Protein AF-A0A7X6SF26-F1 (afdb_monomer_lite)

Sequence (149 aa):
MWWTIVPSVLVTLAVVLIPGFAFNWAAGLRPRTALGLAPLSSVGLVSGGAVIGGFLGLEWGPLPVIAFTAFATLIAWGLRILVGKRWPALCRQPDEPPLIHWGWLLGSGVVAAALMVFDSVRALGSPSNFSQTYDNVFHLNLVQWMVQH

Structure (mmCIF, N/CA/C/O backbone):
data_AF-A0A7X6SF26-F1
#
_entry.id   AF-A0A7X6SF26-F1
#
loop_
_atom_site.group_PDB
_atom_site.id
_atom_site.type_symbol
_atom_site.label_atom_id
_atom_site.label_alt_id
_atom_site.label_comp_id
_atom_site.label_asym_id
_atom_site.label_entity_id
_atom_site.label_seq_id
_atom_site.pdbx_PDB_ins_code
_atom_site.Cartn_x
_atom_site.Cartn_y
_atom_site.Cartn_z
_atom_site.occupancy
_atom_site.B_iso_or_equiv
_atom_site.auth_seq_id
_atom_site.auth_comp_id
_atom_site.auth_asym_id
_atom_site.auth_atom_id
_atom_site.pdbx_PDB_model_num
ATOM 1 N N . MET A 1 1 ? 20.524 5.714 -14.870 1.00 83.81 1 MET A N 1
ATOM 2 C CA . MET A 1 1 ? 20.713 6.368 -13.551 1.00 83.81 1 MET A CA 1
ATOM 3 C C . MET A 1 1 ? 19.611 5.901 -12.616 1.00 83.81 1 MET A C 1
ATOM 5 O O . MET A 1 1 ? 18.477 5.853 -13.061 1.00 83.81 1 MET A O 1
ATOM 9 N N . TRP A 1 2 ? 19.906 5.564 -11.358 1.00 84.94 2 TRP A N 1
ATOM 10 C CA . TRP A 1 2 ? 18.925 4.988 -10.416 1.00 84.94 2 TRP A CA 1
ATOM 11 C C . TRP A 1 2 ? 17.740 5.906 -10.065 1.00 84.94 2 TRP A C 1
ATOM 13 O O . TRP A 1 2 ? 16.710 5.433 -9.609 1.00 84.94 2 TRP A O 1
ATOM 23 N N . TRP A 1 3 ? 17.817 7.207 -10.338 1.00 87.81 3 TRP A N 1
ATOM 24 C CA . TRP A 1 3 ? 16.704 8.133 -10.100 1.00 87.81 3 TRP A CA 1
ATOM 25 C C . TRP A 1 3 ? 15.474 7.878 -10.983 1.00 87.81 3 TRP A C 1
ATOM 27 O O . TRP A 1 3 ? 14.371 8.284 -10.627 1.00 87.81 3 TRP A O 1
ATOM 37 N N . THR A 1 4 ? 15.627 7.171 -12.108 1.00 89.88 4 THR A N 1
ATOM 38 C CA . THR A 1 4 ? 14.516 6.894 -13.034 1.00 89.88 4 THR A CA 1
ATOM 39 C C . THR A 1 4 ? 13.449 5.975 -12.443 1.00 89.88 4 THR A C 1
ATOM 41 O O . THR A 1 4 ? 12.323 5.988 -12.926 1.00 89.88 4 THR A O 1
ATOM 44 N N . ILE A 1 5 ? 13.766 5.202 -11.397 1.00 89.06 5 ILE A N 1
ATOM 45 C CA . ILE A 1 5 ? 12.800 4.311 -10.734 1.00 89.06 5 ILE A CA 1
ATOM 46 C C . ILE A 1 5 ?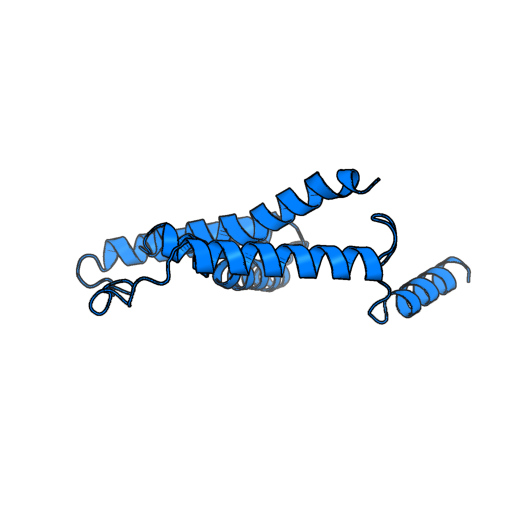 12.022 4.994 -9.605 1.00 89.06 5 ILE A C 1
ATOM 48 O O . ILE A 1 5 ? 11.064 4.412 -9.105 1.00 89.06 5 ILE A O 1
ATOM 52 N N . VAL A 1 6 ? 12.386 6.221 -9.208 1.00 91.50 6 VAL A N 1
ATOM 53 C CA . VAL A 1 6 ? 11.712 6.939 -8.111 1.00 91.50 6 VAL A CA 1
ATOM 54 C C . VAL A 1 6 ? 10.201 7.062 -8.339 1.00 91.50 6 VAL A C 1
ATOM 56 O O . VAL A 1 6 ? 9.462 6.730 -7.413 1.00 91.50 6 VAL A O 1
ATOM 59 N N . PRO A 1 7 ? 9.699 7.444 -9.533 1.00 94.12 7 PRO A N 1
ATOM 60 C CA . PRO A 1 7 ? 8.258 7.484 -9.776 1.00 94.12 7 PRO A CA 1
ATOM 61 C C . PRO A 1 7 ? 7.589 6.122 -9.549 1.00 94.12 7 PRO A C 1
ATOM 63 O O . PRO A 1 7 ? 6.575 6.046 -8.860 1.00 94.12 7 PRO A O 1
ATOM 66 N N . SER A 1 8 ? 8.190 5.038 -10.047 1.00 91.31 8 SER A N 1
ATOM 67 C CA . SER A 1 8 ? 7.674 3.677 -9.866 1.00 91.31 8 SER A CA 1
ATOM 68 C C . SER A 1 8 ? 7.676 3.252 -8.399 1.00 91.31 8 SER A C 1
ATOM 70 O O . SER A 1 8 ? 6.706 2.667 -7.931 1.00 91.31 8 SER A O 1
ATOM 72 N N . VAL A 1 9 ? 8.725 3.589 -7.643 1.00 90.88 9 VAL A N 1
ATOM 73 C CA . VAL A 1 9 ? 8.795 3.325 -6.198 1.00 90.88 9 VAL A CA 1
ATOM 74 C C . VAL A 1 9 ? 7.690 4.075 -5.455 1.00 90.88 9 VAL A C 1
ATOM 76 O O . VAL A 1 9 ? 7.024 3.485 -4.609 1.00 90.88 9 VAL A O 1
ATOM 79 N N . LEU A 1 10 ? 7.450 5.347 -5.785 1.00 95.31 10 LEU A N 1
ATOM 80 C CA . LEU A 1 10 ? 6.379 6.137 -5.172 1.00 95.31 10 LEU A CA 1
ATOM 81 C C . LEU A 1 10 ? 4.996 5.555 -5.475 1.00 95.31 10 LEU A C 1
ATOM 83 O O . LEU A 1 10 ? 4.169 5.463 -4.570 1.00 95.31 10 LEU A O 1
ATOM 87 N N . VAL A 1 11 ? 4.757 5.116 -6.713 1.00 95.19 11 VAL A N 1
ATOM 88 C CA . VAL A 1 11 ? 3.511 4.432 -7.089 1.00 95.19 11 VAL A CA 1
ATOM 89 C C . VAL A 1 11 ? 3.361 3.121 -6.319 1.00 95.19 11 VAL A C 1
ATOM 91 O O . VAL A 1 11 ? 2.300 2.874 -5.757 1.00 95.19 11 VAL A O 1
ATOM 94 N N . THR A 1 12 ? 4.415 2.311 -6.212 1.00 93.62 12 THR A N 1
ATOM 95 C CA . THR A 1 12 ? 4.387 1.067 -5.429 1.00 93.62 12 THR A CA 1
ATOM 96 C C . THR A 1 12 ? 4.083 1.341 -3.960 1.00 93.62 12 THR A C 1
ATOM 98 O O . THR A 1 12 ? 3.208 0.696 -3.389 1.00 93.62 12 THR A O 1
ATOM 101 N N . LEU A 1 13 ? 4.737 2.331 -3.347 1.00 95.44 13 LEU A N 1
ATOM 102 C CA . LEU A 1 13 ? 4.442 2.741 -1.973 1.00 95.44 13 LEU A CA 1
ATOM 103 C C . LEU A 1 13 ? 2.988 3.198 -1.827 1.00 95.44 13 LEU A C 1
ATOM 105 O O . LEU A 1 13 ? 2.325 2.811 -0.869 1.00 95.44 13 LEU A O 1
ATOM 109 N N . ALA A 1 14 ? 2.467 3.969 -2.781 1.00 96.12 14 ALA A N 1
ATOM 110 C CA . ALA A 1 14 ? 1.075 4.398 -2.781 1.00 96.12 14 ALA A CA 1
ATOM 111 C C . ALA A 1 14 ? 0.111 3.203 -2.864 1.00 96.12 14 ALA A C 1
ATOM 113 O O . ALA A 1 14 ? -0.804 3.104 -2.051 1.00 96.12 14 ALA A O 1
ATOM 114 N N . VAL A 1 15 ? 0.343 2.260 -3.781 1.00 95.81 15 VAL A N 1
ATOM 115 C CA . VAL A 1 15 ? -0.485 1.053 -3.955 1.00 95.81 15 VAL A CA 1
ATOM 116 C C . VAL A 1 15 ? -0.411 0.129 -2.736 1.00 95.81 15 VAL A C 1
ATOM 118 O O . VAL A 1 15 ? -1.410 -0.478 -2.363 1.00 95.81 15 VAL A O 1
ATOM 121 N N . VAL A 1 16 ? 0.746 0.035 -2.080 1.00 95.88 16 VAL A N 1
ATOM 122 C CA . VAL A 1 16 ? 0.944 -0.826 -0.905 1.00 95.88 16 VAL A CA 1
ATOM 123 C C . VAL A 1 16 ? 0.414 -0.182 0.377 1.00 95.88 16 VAL A C 1
ATOM 125 O O . VAL A 1 16 ? -0.065 -0.892 1.261 1.00 95.88 16 VAL A O 1
ATOM 128 N N . LEU A 1 17 ? 0.465 1.145 0.512 1.00 97.50 17 LEU A N 1
ATOM 129 C CA . LEU A 1 17 ? 0.100 1.823 1.758 1.00 97.50 17 LEU A CA 1
ATOM 130 C C . LEU A 1 17 ? -1.313 2.414 1.738 1.00 97.50 17 LEU A C 1
ATOM 132 O O . LEU A 1 17 ? -2.028 2.280 2.726 1.00 97.50 17 LEU A O 1
ATOM 136 N N . ILE A 1 18 ? -1.742 3.061 0.653 1.00 97.50 18 ILE A N 1
ATOM 137 C CA . ILE A 1 18 ? -2.991 3.841 0.645 1.00 97.50 18 ILE A CA 1
ATOM 138 C C . ILE A 1 18 ? -4.242 2.953 0.771 1.00 97.50 18 ILE A C 1
ATOM 140 O O . ILE A 1 18 ? -5.051 3.239 1.659 1.00 97.50 18 ILE A O 1
ATOM 144 N N . PRO A 1 19 ? -4.430 1.882 -0.032 1.00 97.81 19 PRO A N 1
ATOM 145 C CA . PRO A 1 19 ? -5.641 1.057 0.025 1.00 97.81 19 PRO A CA 1
ATOM 146 C C . PRO A 1 19 ? -5.854 0.430 1.402 1.00 97.81 19 PRO A C 1
ATOM 148 O O . PRO A 1 19 ? -6.907 0.586 2.022 1.00 97.81 19 PRO A O 1
ATOM 151 N N . GLY A 1 20 ? -4.817 -0.231 1.916 1.00 97.69 20 GLY A N 1
ATOM 152 C CA . GLY A 1 20 ? -4.844 -0.882 3.212 1.00 97.69 20 GLY A CA 1
ATOM 153 C C . GLY A 1 20 ? -4.986 0.106 4.361 1.00 97.69 20 GLY A C 1
ATOM 154 O O . GLY A 1 20 ? -5.754 -0.161 5.282 1.00 97.69 20 GLY A O 1
ATOM 155 N N . PHE A 1 21 ? -4.322 1.267 4.308 1.00 97.62 21 PHE A N 1
ATOM 156 C CA . PHE A 1 21 ? -4.497 2.304 5.325 1.00 97.62 21 PHE A CA 1
ATOM 157 C C . PHE A 1 21 ? -5.941 2.810 5.366 1.00 97.62 21 PHE A C 1
ATOM 159 O O . PHE A 1 21 ? -6.521 2.872 6.449 1.00 97.62 21 PHE A O 1
ATOM 166 N N . ALA A 1 22 ? -6.531 3.126 4.208 1.00 97.62 22 ALA A N 1
ATOM 167 C CA . ALA A 1 22 ? -7.908 3.603 4.115 1.00 97.62 22 ALA A CA 1
ATOM 168 C C . ALA A 1 22 ? -8.895 2.584 4.702 1.00 97.62 22 ALA A C 1
ATOM 170 O O . ALA A 1 22 ? -9.697 2.932 5.572 1.00 97.62 22 ALA A O 1
ATOM 171 N N . PHE A 1 23 ? -8.774 1.316 4.302 1.00 97.69 23 PHE A N 1
ATOM 172 C CA . PHE A 1 23 ? -9.593 0.221 4.816 1.00 97.69 23 PHE A CA 1
ATOM 173 C C . PHE A 1 23 ? -9.424 0.026 6.332 1.00 97.69 23 PHE A C 1
ATOM 175 O O . PHE A 1 23 ? -10.406 0.005 7.077 1.00 97.69 23 PHE A O 1
ATOM 182 N N . ASN A 1 24 ? -8.181 -0.059 6.814 1.00 95.56 24 ASN A N 1
ATOM 183 C CA . ASN A 1 24 ? -7.871 -0.276 8.228 1.00 95.56 24 ASN A CA 1
ATOM 184 C C . ASN A 1 24 ? -8.369 0.889 9.099 1.00 95.56 24 ASN A C 1
ATOM 186 O O . ASN A 1 24 ? -8.931 0.692 10.179 1.00 95.56 24 ASN A O 1
ATOM 190 N N . TRP A 1 25 ? -8.186 2.123 8.636 1.00 94.75 25 TRP A N 1
ATOM 191 C CA . TRP A 1 25 ? -8.654 3.310 9.341 1.00 94.75 25 TRP A CA 1
ATOM 192 C C . TRP A 1 25 ? -10.188 3.376 9.391 1.00 94.75 25 TRP A C 1
ATOM 194 O O . TRP A 1 25 ? -10.762 3.622 10.458 1.00 94.75 25 TRP A O 1
ATOM 204 N N . ALA A 1 26 ? -10.864 3.064 8.281 1.00 94.38 26 ALA A N 1
ATOM 205 C CA . ALA A 1 26 ? -12.322 2.952 8.218 1.00 94.38 26 ALA A CA 1
ATOM 206 C C . ALA A 1 26 ? -12.861 1.890 9.192 1.00 94.38 26 ALA A C 1
ATOM 208 O O . ALA A 1 26 ? -13.795 2.166 9.954 1.00 94.38 26 ALA A O 1
ATOM 209 N N . ALA A 1 27 ? -12.196 0.733 9.261 1.00 92.81 27 ALA A N 1
ATOM 210 C CA . ALA A 1 27 ? -12.476 -0.341 10.216 1.00 92.81 27 ALA A CA 1
ATOM 211 C C . ALA A 1 27 ? -12.219 0.049 11.689 1.00 92.81 27 ALA A C 1
ATOM 213 O O . ALA A 1 27 ? -12.612 -0.678 12.602 1.00 92.81 27 ALA A O 1
ATOM 214 N N . GLY A 1 28 ? -11.612 1.211 11.950 1.00 90.38 28 GLY A N 1
ATOM 215 C CA . GLY A 1 28 ? -11.452 1.781 13.288 1.00 90.38 28 GLY A CA 1
ATOM 216 C C . GLY A 1 28 ? -10.113 1.520 13.959 1.00 90.38 28 GLY A C 1
ATOM 217 O O . GLY A 1 28 ? -9.991 1.771 15.160 1.00 90.38 28 GLY A O 1
ATOM 218 N N . LEU A 1 29 ? -9.103 1.075 13.208 1.00 90.00 29 LEU A N 1
ATOM 219 C CA . LEU A 1 29 ? -7.745 0.986 13.730 1.00 90.00 29 LEU A CA 1
ATOM 220 C C . LEU A 1 29 ? -7.145 2.377 13.985 1.00 90.00 29 LEU A C 1
ATOM 222 O O . LEU A 1 29 ? -7.377 3.336 13.246 1.00 90.00 29 LEU A O 1
ATOM 226 N N . ARG A 1 30 ? -6.319 2.487 15.036 1.00 87.50 30 ARG A N 1
ATOM 227 C CA . ARG A 1 30 ? -5.520 3.698 15.288 1.00 87.50 30 ARG A CA 1
ATOM 228 C C . ARG A 1 30 ? -4.560 3.932 14.111 1.00 87.50 30 ARG A C 1
ATOM 230 O O . ARG A 1 30 ? -4.001 2.951 13.624 1.00 87.50 30 ARG A O 1
ATOM 237 N N . PRO A 1 31 ? -4.266 5.186 13.710 1.00 89.06 31 PRO A N 1
ATOM 238 C CA . PRO A 1 31 ? -3.454 5.476 12.521 1.00 89.06 31 PRO A CA 1
ATOM 239 C C . PRO A 1 31 ? -2.111 4.735 12.453 1.00 89.06 31 PRO A C 1
ATOM 241 O O . PRO A 1 31 ? -1.723 4.266 11.391 1.00 89.06 31 PRO A O 1
ATOM 244 N N . ARG A 1 32 ? -1.426 4.560 13.593 1.00 85.12 32 ARG A N 1
ATOM 245 C CA . ARG A 1 32 ? -0.150 3.825 13.665 1.00 85.12 32 ARG A CA 1
ATOM 246 C C . ARG A 1 32 ? -0.309 2.345 13.304 1.00 85.12 32 ARG A C 1
ATOM 248 O O . ARG A 1 32 ? 0.439 1.829 12.483 1.00 85.12 32 ARG A O 1
ATOM 255 N N . THR A 1 33 ? -1.299 1.675 13.891 1.00 86.56 33 THR A N 1
ATOM 256 C CA . THR A 1 33 ? -1.607 0.266 13.606 1.00 86.56 33 THR A CA 1
ATOM 257 C C . THR A 1 33 ? -2.180 0.105 12.200 1.00 86.56 33 THR A C 1
ATOM 259 O O . THR A 1 33 ? -1.818 -0.831 11.498 1.00 86.56 33 THR A O 1
ATOM 262 N N . ALA A 1 34 ? -3.024 1.046 11.765 1.00 92.44 34 ALA A N 1
ATOM 263 C CA . ALA A 1 34 ? -3.587 1.063 10.421 1.00 92.44 34 ALA A CA 1
ATOM 264 C C . ALA A 1 34 ? -2.495 1.148 9.349 1.00 92.44 34 ALA A C 1
ATOM 266 O O . ALA A 1 34 ? -2.566 0.413 8.368 1.00 92.44 34 ALA A O 1
ATOM 267 N N . LEU A 1 35 ? -1.477 1.992 9.566 1.00 92.19 35 LEU A N 1
ATOM 268 C CA . LEU A 1 35 ? -0.322 2.120 8.679 1.00 92.19 35 LEU A CA 1
ATOM 269 C C . LEU A 1 35 ? 0.578 0.879 8.729 1.00 92.19 35 LEU A C 1
ATOM 271 O O . LEU A 1 35 ? 0.969 0.377 7.683 1.00 92.19 35 LEU A O 1
ATOM 275 N N . GLY A 1 36 ? 0.866 0.348 9.922 1.00 89.12 36 GLY A N 1
ATOM 276 C CA . GLY A 1 36 ? 1.693 -0.857 10.072 1.00 89.12 36 GLY A CA 1
ATOM 277 C C . GLY A 1 36 ? 1.087 -2.103 9.415 1.00 89.12 36 GLY A C 1
ATOM 278 O O . GLY A 1 36 ? 1.814 -2.920 8.861 1.00 89.12 36 GLY A O 1
ATOM 279 N N . LEU A 1 37 ? -0.244 -2.223 9.424 1.00 93.12 37 LEU A N 1
ATOM 280 C CA . LEU A 1 37 ? -0.979 -3.307 8.763 1.00 93.12 37 LEU A CA 1
ATOM 281 C C . LEU A 1 37 ? -1.406 -2.967 7.328 1.00 93.12 37 LEU A C 1
ATOM 283 O O . LEU A 1 37 ? -2.031 -3.799 6.670 1.00 93.12 37 LEU A O 1
ATOM 287 N N . ALA A 1 38 ? -1.107 -1.763 6.830 1.00 96.19 38 ALA A N 1
ATOM 288 C CA . ALA A 1 38 ? -1.531 -1.344 5.499 1.00 96.19 38 ALA A CA 1
ATOM 289 C C . ALA A 1 38 ? -1.022 -2.279 4.387 1.00 96.19 38 ALA A C 1
ATOM 291 O O . ALA A 1 38 ? -1.855 -2.687 3.581 1.00 96.19 38 ALA A O 1
ATOM 292 N N . PRO A 1 39 ? 0.260 -2.711 4.360 1.00 96.44 39 PRO A N 1
ATOM 293 C CA . PRO A 1 39 ? 0.739 -3.617 3.316 1.00 96.44 39 PRO A CA 1
ATOM 294 C C . PRO A 1 39 ? -0.050 -4.929 3.251 1.00 96.44 39 PRO A C 1
ATOM 296 O O . PRO A 1 39 ? -0.420 -5.371 2.167 1.00 96.44 39 PRO A O 1
ATOM 299 N N . LEU A 1 40 ? -0.365 -5.516 4.410 1.00 96.62 40 LEU A N 1
ATOM 300 C CA . LEU A 1 40 ? -1.128 -6.762 4.501 1.00 96.62 40 LEU A CA 1
ATOM 301 C C . LEU A 1 40 ? -2.532 -6.600 3.903 1.00 96.62 40 LEU A C 1
ATOM 303 O O . LEU A 1 40 ? -2.937 -7.380 3.041 1.00 96.62 40 LEU A O 1
ATOM 307 N N . SER A 1 41 ? -3.257 -5.564 4.327 1.00 97.62 41 SER A N 1
ATOM 308 C CA . SER A 1 41 ? -4.611 -5.301 3.834 1.00 97.62 41 SER A CA 1
ATOM 309 C C . SER A 1 41 ? -4.612 -4.931 2.348 1.00 97.62 41 SER A C 1
ATOM 311 O O . SER A 1 41 ? -5.474 -5.396 1.606 1.00 97.62 41 SER A O 1
ATOM 313 N N . SER A 1 42 ? -3.629 -4.153 1.883 1.00 98.12 42 SER A N 1
ATOM 314 C CA . SER A 1 42 ? -3.499 -3.787 0.468 1.00 98.12 42 SER A CA 1
ATOM 315 C C . SER A 1 42 ? -3.306 -5.005 -0.426 1.00 98.12 42 SER A C 1
ATOM 317 O O . SER A 1 42 ? -3.952 -5.078 -1.464 1.00 98.12 42 SER A O 1
ATOM 319 N N . VAL A 1 43 ? -2.489 -5.990 -0.031 1.00 97.75 43 VAL A N 1
ATOM 320 C CA . VAL A 1 43 ? -2.321 -7.229 -0.814 1.00 97.75 43 VAL A CA 1
ATOM 321 C C . VAL A 1 43 ? -3.659 -7.945 -0.997 1.00 97.75 43 VAL A C 1
ATOM 323 O O . VAL A 1 43 ? -3.988 -8.345 -2.113 1.00 97.75 43 VAL A O 1
ATOM 326 N N . GLY A 1 44 ? -4.459 -8.058 0.067 1.00 97.69 44 GLY A N 1
ATOM 327 C CA . GLY A 1 44 ? -5.801 -8.639 -0.012 1.00 97.69 44 GLY A CA 1
ATOM 328 C C . GLY A 1 44 ? -6.747 -7.849 -0.921 1.00 97.69 44 GLY A C 1
ATOM 329 O O . GLY A 1 44 ? -7.450 -8.440 -1.737 1.00 97.69 44 GLY A O 1
ATOM 330 N N . LEU A 1 45 ? -6.735 -6.517 -0.831 1.00 98.12 45 LEU A N 1
ATOM 331 C CA . LEU A 1 45 ? -7.588 -5.639 -1.639 1.00 98.12 45 LEU A CA 1
ATOM 332 C C . LEU A 1 45 ? -7.200 -5.653 -3.121 1.00 98.12 45 LEU A C 1
ATOM 334 O O . LEU A 1 45 ? -8.067 -5.771 -3.982 1.00 98.12 45 LEU A O 1
ATOM 338 N N . VAL A 1 46 ? -5.905 -5.581 -3.427 1.00 97.25 46 VAL A N 1
ATOM 339 C CA . VAL A 1 46 ? -5.392 -5.639 -4.801 1.00 97.25 46 VAL A CA 1
ATOM 340 C C . VAL A 1 46 ? -5.697 -7.001 -5.416 1.00 97.25 46 VAL A C 1
ATOM 342 O O . VAL A 1 46 ? -6.228 -7.059 -6.521 1.00 97.25 46 VAL A O 1
ATOM 345 N N . SER A 1 47 ? -5.435 -8.089 -4.685 1.00 97.06 47 SER A N 1
ATOM 346 C CA . SER A 1 47 ? -5.705 -9.452 -5.160 1.00 97.06 47 SER A CA 1
ATOM 347 C C . SER A 1 47 ? -7.203 -9.697 -5.350 1.00 97.06 47 SER A C 1
ATOM 349 O O . SER A 1 47 ? -7.619 -10.216 -6.381 1.00 97.06 47 SER A O 1
ATOM 351 N N . GLY A 1 48 ? -8.035 -9.276 -4.392 1.00 97.00 48 GLY A N 1
ATOM 352 C CA . GLY A 1 48 ? -9.491 -9.379 -4.491 1.00 97.00 48 GLY A CA 1
ATOM 353 C C . GLY A 1 48 ? -10.048 -8.577 -5.666 1.00 97.00 48 GLY A C 1
ATOM 354 O O . GLY A 1 48 ? -10.845 -9.102 -6.440 1.00 97.00 48 GLY A O 1
ATOM 355 N N . GLY A 1 49 ? -9.570 -7.343 -5.854 1.00 96.94 49 GLY A N 1
ATOM 356 C CA . GLY A 1 49 ? -9.934 -6.501 -6.992 1.00 96.94 49 GLY A CA 1
ATOM 357 C C . GLY A 1 49 ? -9.514 -7.104 -8.333 1.00 96.94 49 GLY A C 1
ATOM 358 O O . GLY A 1 49 ? -10.296 -7.063 -9.278 1.00 96.94 49 GLY A O 1
ATOM 359 N N . ALA A 1 50 ? -8.330 -7.721 -8.406 1.00 95.94 50 ALA A N 1
ATOM 360 C CA . ALA A 1 50 ? -7.859 -8.436 -9.593 1.00 95.94 50 ALA A CA 1
ATOM 361 C C . ALA A 1 50 ? -8.778 -9.608 -9.957 1.00 95.94 50 ALA A C 1
ATOM 363 O O . ALA A 1 50 ? -9.239 -9.721 -11.090 1.00 95.94 50 ALA A O 1
ATOM 364 N N . VAL A 1 51 ? -9.066 -10.463 -8.973 1.00 97.12 51 VAL A N 1
ATOM 365 C CA . VAL A 1 51 ? -9.854 -11.686 -9.157 1.00 97.12 51 VAL A CA 1
ATOM 366 C C . VAL A 1 51 ? -11.299 -11.352 -9.519 1.00 97.12 51 VAL A C 1
ATOM 368 O O . VAL A 1 51 ? -11.822 -11.851 -10.512 1.00 97.12 51 VAL A O 1
ATOM 371 N N . ILE A 1 52 ? -11.943 -10.477 -8.745 1.00 96.94 52 ILE A N 1
ATOM 372 C CA . ILE A 1 52 ? -13.335 -10.080 -8.984 1.00 96.94 52 ILE A CA 1
ATOM 373 C C . ILE A 1 52 ? -13.446 -9.286 -10.285 1.00 96.94 52 ILE A C 1
ATOM 375 O O . ILE A 1 52 ? -14.371 -9.523 -11.056 1.00 96.94 52 ILE A O 1
ATOM 379 N N . GLY A 1 53 ? -12.491 -8.396 -10.568 1.00 96.75 53 GLY A N 1
ATOM 380 C CA . GLY A 1 53 ? -12.427 -7.679 -11.839 1.00 96.75 53 GLY A CA 1
ATOM 381 C C . GLY A 1 53 ? -12.372 -8.628 -13.033 1.00 96.75 53 GLY A C 1
ATOM 382 O O . GLY A 1 53 ? -13.161 -8.471 -13.961 1.00 96.75 53 GLY A O 1
ATOM 383 N N . GLY A 1 54 ? -11.532 -9.665 -12.961 1.00 95.94 54 GLY A N 1
ATOM 384 C CA . GLY A 1 54 ? -11.454 -10.704 -13.988 1.00 95.94 54 GLY A CA 1
ATOM 385 C C . GLY A 1 54 ? -12.774 -11.454 -14.189 1.00 95.94 54 GLY A C 1
ATOM 386 O O . GLY A 1 54 ? -13.202 -11.639 -15.326 1.00 95.94 54 GLY A O 1
ATOM 387 N N . PHE A 1 55 ? -13.476 -11.816 -13.108 1.00 96.94 55 PHE A N 1
ATOM 388 C CA . PHE A 1 55 ? -14.806 -12.438 -13.208 1.00 96.94 55 PHE A CA 1
ATOM 389 C C . PHE A 1 55 ? -15.865 -11.521 -13.829 1.00 96.94 55 PHE A C 1
ATOM 391 O O . PHE A 1 55 ? -16.796 -12.005 -14.469 1.00 96.94 55 PHE A O 1
ATOM 398 N N . LEU A 1 56 ? -15.727 -10.206 -13.657 1.00 96.06 56 LEU A N 1
ATOM 399 C CA . LEU A 1 56 ? -16.607 -9.200 -14.252 1.00 96.06 56 LEU A CA 1
ATOM 400 C C . LEU A 1 56 ? -16.206 -8.822 -15.690 1.00 96.06 56 LEU A C 1
ATOM 402 O O . LEU A 1 56 ? -16.832 -7.943 -16.278 1.00 96.06 56 LEU A O 1
ATOM 406 N N . GLY A 1 57 ? -15.174 -9.461 -16.254 1.00 95.38 57 GLY A N 1
ATOM 407 C CA . GLY A 1 57 ? -14.665 -9.158 -17.593 1.00 95.38 57 GLY A CA 1
ATOM 408 C C . GLY A 1 57 ? -13.949 -7.808 -17.693 1.00 95.38 57 GLY A C 1
ATOM 409 O O . GLY A 1 57 ? -13.805 -7.277 -18.790 1.00 95.38 57 GLY A O 1
ATOM 410 N N . LEU A 1 58 ? -13.522 -7.231 -16.565 1.00 95.62 58 LEU A N 1
ATOM 411 C CA . LEU A 1 58 ? -12.741 -5.999 -16.553 1.00 95.62 58 LEU A CA 1
ATOM 412 C C . LEU A 1 58 ? -11.283 -6.306 -16.889 1.00 95.62 58 LEU A C 1
ATOM 414 O O . LEU A 1 58 ? -10.683 -7.226 -16.330 1.00 95.62 58 LEU A O 1
ATOM 418 N N . GLU A 1 59 ? -10.695 -5.489 -17.760 1.00 94.38 59 GLU A N 1
ATOM 419 C CA . GLU A 1 59 ? -9.262 -5.545 -18.026 1.00 94.38 59 GLU A CA 1
ATOM 420 C C . GLU A 1 59 ? -8.454 -5.224 -16.763 1.00 94.38 59 GLU A C 1
ATOM 422 O O . GLU A 1 59 ? -8.874 -4.452 -15.889 1.00 94.38 59 GLU A O 1
ATOM 427 N N . TRP A 1 60 ? -7.261 -5.814 -16.672 1.00 91.50 60 TRP A N 1
ATOM 428 C CA . TRP A 1 60 ? -6.341 -5.509 -15.588 1.00 91.50 60 TRP A CA 1
ATOM 429 C C . TRP A 1 60 ? -5.928 -4.037 -15.637 1.00 91.50 60 TRP A C 1
ATOM 431 O O . TRP A 1 60 ? -5.432 -3.537 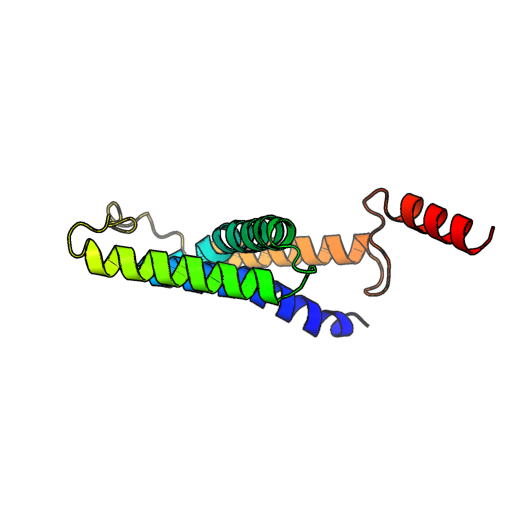-16.644 1.00 91.50 60 TRP A O 1
ATOM 441 N N . GLY A 1 61 ? -6.099 -3.347 -14.515 1.00 92.75 61 GLY A N 1
ATOM 442 C CA . GLY A 1 61 ? -5.746 -1.944 -14.396 1.00 92.75 61 GLY A CA 1
ATOM 443 C C . GLY A 1 61 ? -6.072 -1.378 -13.017 1.00 92.75 61 GLY A C 1
ATOM 444 O O . GLY A 1 61 ? -6.457 -2.114 -12.105 1.00 92.75 61 GLY A O 1
ATOM 445 N N . PRO A 1 62 ? -5.947 -0.052 -12.841 1.00 93.81 62 PRO A N 1
ATOM 446 C CA . PRO A 1 62 ? -6.222 0.599 -11.561 1.00 93.81 62 PRO A CA 1
ATOM 447 C C . PRO A 1 62 ? -7.695 0.519 -11.145 1.00 93.81 62 PRO A C 1
ATOM 449 O O . PRO A 1 62 ? -8.002 0.499 -9.955 1.00 93.81 62 PRO A O 1
ATOM 452 N N . LEU A 1 63 ? -8.614 0.479 -12.116 1.00 95.50 63 LEU A N 1
ATOM 453 C CA . LEU A 1 63 ? -10.050 0.595 -11.872 1.00 95.50 63 LEU A CA 1
ATOM 454 C C . LEU A 1 63 ? -10.612 -0.541 -10.991 1.00 95.50 63 LEU A C 1
ATOM 456 O O . LEU A 1 63 ? -11.203 -0.206 -9.962 1.00 95.50 63 LEU A O 1
ATOM 460 N N . PRO A 1 64 ? -10.412 -1.843 -11.298 1.00 95.31 64 PRO A N 1
ATOM 461 C CA . PRO A 1 64 ? -10.877 -2.929 -10.428 1.00 95.31 64 PRO A CA 1
ATOM 462 C C . PRO A 1 64 ? -10.362 -2.819 -8.989 1.00 95.31 64 PRO A C 1
ATOM 464 O O . PRO A 1 64 ? -11.111 -3.031 -8.035 1.00 95.31 64 PRO A O 1
ATOM 467 N N . VAL A 1 65 ? -9.097 -2.423 -8.821 1.00 95.06 65 VAL A N 1
ATOM 468 C CA . VAL A 1 65 ? -8.456 -2.273 -7.509 1.00 95.06 65 VAL A CA 1
ATOM 469 C C . VAL A 1 65 ? -9.069 -1.116 -6.723 1.00 95.06 65 VAL A C 1
ATOM 471 O O . VAL A 1 65 ? -9.419 -1.287 -5.554 1.00 95.06 65 VAL A O 1
ATOM 474 N N . ILE A 1 66 ? -9.228 0.055 -7.348 1.00 96.75 66 ILE A N 1
ATOM 475 C CA . ILE A 1 66 ? -9.815 1.242 -6.710 1.00 96.75 66 ILE A CA 1
ATOM 476 C C . ILE A 1 66 ? -11.273 0.975 -6.334 1.00 96.75 66 ILE A C 1
ATOM 478 O O . ILE A 1 66 ? -11.668 1.254 -5.202 1.00 96.75 66 ILE A O 1
ATOM 482 N N . ALA A 1 67 ? -12.058 0.400 -7.248 1.00 96.81 67 ALA A N 1
ATOM 483 C CA . ALA A 1 67 ? -13.466 0.095 -7.017 1.00 96.81 67 ALA A CA 1
ATOM 484 C C . ALA A 1 67 ? -13.643 -0.901 -5.864 1.00 96.81 67 ALA A C 1
ATOM 486 O O . ALA A 1 67 ? -14.425 -0.651 -4.944 1.00 96.81 67 ALA A O 1
ATOM 487 N N . PHE A 1 68 ? -12.871 -1.991 -5.862 1.00 97.62 68 PHE A N 1
ATOM 488 C CA . PHE A 1 68 ? -12.932 -2.987 -4.797 1.00 97.62 68 PHE A CA 1
ATOM 489 C C . PHE A 1 68 ? -12.454 -2.429 -3.451 1.00 97.62 68 PHE A C 1
ATOM 491 O O . PHE A 1 68 ? -13.087 -2.658 -2.421 1.00 97.62 68 PHE A O 1
ATOM 498 N N . THR A 1 69 ? -11.385 -1.628 -3.457 1.00 97.94 69 THR A N 1
ATOM 499 C CA . THR A 1 69 ? -10.890 -0.938 -2.257 1.00 97.94 69 THR A CA 1
ATOM 500 C C . THR A 1 69 ? -11.948 -0.008 -1.677 1.00 97.94 69 THR A C 1
ATOM 502 O O . THR A 1 69 ? -12.210 -0.050 -0.473 1.00 97.94 69 THR A O 1
ATOM 505 N N . ALA A 1 70 ? -12.575 0.820 -2.516 1.00 98.12 70 ALA A N 1
ATOM 506 C CA . ALA A 1 70 ? -13.630 1.733 -2.098 1.00 98.12 70 ALA A CA 1
ATOM 507 C C . ALA A 1 70 ? -14.819 0.961 -1.514 1.00 98.12 70 ALA A C 1
ATOM 509 O O . ALA A 1 70 ? -15.268 1.268 -0.412 1.00 98.12 70 ALA A O 1
ATOM 510 N N . PHE A 1 71 ? -15.267 -0.092 -2.198 1.00 98.06 71 PHE A N 1
ATOM 511 C CA . PHE A 1 71 ? -16.343 -0.966 -1.737 1.00 98.06 71 PHE A CA 1
ATOM 512 C C . PHE A 1 71 ? -16.048 -1.588 -0.364 1.00 98.06 71 PHE A C 1
ATOM 514 O O . PHE A 1 71 ? -16.835 -1.426 0.569 1.00 98.06 71 PHE A O 1
ATOM 521 N N . ALA A 1 72 ? -14.890 -2.233 -0.201 1.00 97.94 72 ALA A N 1
ATOM 522 C CA . ALA A 1 72 ? -14.499 -2.859 1.061 1.00 97.94 72 ALA A CA 1
ATOM 523 C C . ALA A 1 72 ? -14.366 -1.833 2.199 1.00 97.94 72 ALA A C 1
ATOM 525 O O . ALA A 1 72 ? -14.793 -2.086 3.326 1.00 97.94 72 ALA A O 1
ATOM 526 N N . THR A 1 73 ? -13.815 -0.654 1.899 1.00 97.88 73 THR A N 1
ATOM 527 C CA . THR A 1 73 ? -13.657 0.447 2.861 1.00 97.88 73 THR A CA 1
ATOM 528 C C . THR A 1 73 ? -15.013 0.982 3.322 1.00 97.88 73 THR A C 1
ATOM 530 O O . THR A 1 73 ? -15.229 1.158 4.522 1.00 97.88 73 THR A O 1
ATOM 533 N N . LEU A 1 74 ? -15.951 1.195 2.393 1.00 98.06 74 LEU A N 1
ATOM 534 C CA . LEU A 1 74 ? -17.309 1.646 2.702 1.00 98.06 74 LEU A CA 1
ATOM 535 C C . LEU A 1 74 ? -18.078 0.610 3.524 1.00 98.06 74 LEU A C 1
ATOM 537 O O . LEU A 1 74 ? -18.769 0.986 4.468 1.00 98.06 74 LEU A O 1
ATOM 541 N N . ILE A 1 75 ? -17.921 -0.682 3.223 1.00 96.94 75 ILE A N 1
ATOM 542 C CA . ILE A 1 75 ? -18.512 -1.759 4.026 1.00 96.94 75 ILE A CA 1
ATOM 543 C C . ILE A 1 75 ? -17.945 -1.750 5.443 1.00 96.94 75 ILE A C 1
ATOM 545 O O . ILE A 1 75 ? -18.715 -1.757 6.401 1.00 96.94 75 ILE A O 1
ATOM 549 N N . ALA A 1 76 ? -16.619 -1.701 5.597 1.00 94.50 76 ALA A N 1
ATOM 550 C CA . ALA A 1 76 ? -15.985 -1.673 6.912 1.00 94.50 76 ALA A CA 1
ATOM 551 C C . ALA A 1 76 ? -16.461 -0.471 7.744 1.00 94.50 76 ALA A C 1
ATOM 553 O O . ALA A 1 76 ? -16.793 -0.612 8.923 1.00 94.50 76 ALA A O 1
ATOM 554 N N . TRP A 1 77 ? -16.554 0.701 7.115 1.00 95.25 77 TRP A N 1
ATOM 555 C CA . TRP A 1 77 ? -17.065 1.912 7.747 1.00 95.25 77 TRP A CA 1
ATOM 556 C C . TRP A 1 77 ? -18.551 1.809 8.118 1.00 95.25 77 TRP A C 1
ATOM 558 O O . TRP A 1 77 ? -18.929 2.112 9.251 1.00 95.25 77 TRP A O 1
ATOM 568 N N . GLY A 1 78 ? -19.393 1.336 7.196 1.00 95.44 78 GLY A N 1
ATOM 569 C CA . GLY A 1 78 ? -20.828 1.166 7.414 1.00 95.44 78 GLY A CA 1
ATOM 570 C C . GLY A 1 78 ? -21.122 0.172 8.534 1.00 95.44 78 GLY A C 1
ATOM 571 O O . GLY A 1 78 ? -21.881 0.482 9.450 1.00 95.44 78 GLY A O 1
ATOM 572 N N . LEU A 1 79 ? -20.455 -0.985 8.533 1.00 93.12 79 LEU A N 1
ATOM 573 C CA . LEU A 1 79 ? -20.574 -1.979 9.600 1.00 93.12 79 LEU A CA 1
ATOM 574 C C . LEU A 1 79 ? -20.154 -1.406 10.957 1.00 93.12 79 LEU A C 1
ATOM 576 O O . LEU A 1 79 ? -20.844 -1.617 11.953 1.00 93.12 79 LEU A O 1
ATOM 580 N N . ARG A 1 80 ? -19.076 -0.619 11.005 1.00 90.50 80 ARG A N 1
ATOM 581 C CA . ARG A 1 80 ? -18.647 0.054 12.234 1.00 90.50 80 ARG A CA 1
ATOM 582 C C . ARG A 1 80 ? -19.715 1.002 12.780 1.00 90.50 80 ARG A C 1
ATOM 584 O O . ARG A 1 80 ? -19.948 1.011 13.988 1.00 90.50 80 ARG A O 1
ATOM 591 N N . ILE A 1 81 ? -20.367 1.783 11.919 1.00 92.06 81 ILE A N 1
ATOM 592 C CA . ILE A 1 81 ? -21.451 2.691 12.325 1.00 92.06 81 ILE A CA 1
ATOM 593 C C . ILE A 1 81 ? -22.663 1.899 12.826 1.00 92.06 81 ILE A C 1
ATOM 595 O O . ILE A 1 81 ? -23.185 2.202 13.897 1.00 92.06 81 ILE A O 1
ATOM 599 N N . LEU A 1 82 ? -23.079 0.868 12.085 1.00 93.19 82 LEU A N 1
ATOM 600 C CA . LEU A 1 82 ? -24.270 0.070 12.390 1.00 93.19 82 LEU A CA 1
ATOM 601 C C . LEU A 1 82 ? -24.130 -0.730 13.692 1.00 93.19 82 LEU A C 1
ATOM 603 O O . LEU A 1 82 ? -25.069 -0.811 14.480 1.00 93.19 82 LEU A O 1
ATOM 607 N N . VAL A 1 83 ? -22.957 -1.315 13.936 1.00 89.50 83 VAL A N 1
ATOM 608 C CA . VAL A 1 83 ? -22.690 -2.119 15.139 1.00 89.50 83 VAL A CA 1
ATOM 609 C C . VAL A 1 83 ? -22.355 -1.221 16.346 1.00 89.50 83 VAL A C 1
ATOM 611 O O . VAL A 1 83 ? -22.561 -1.608 17.504 1.00 89.50 83 VAL A O 1
ATOM 614 N N . GLY A 1 84 ? -21.879 0.005 16.105 1.00 85.19 84 GLY A N 1
ATOM 615 C CA . GLY A 1 84 ? -21.687 1.038 17.120 1.00 85.19 84 GLY A CA 1
ATOM 616 C C . GLY A 1 84 ? -20.785 0.584 18.271 1.00 85.19 84 GLY A C 1
ATOM 617 O O . GLY A 1 84 ? -19.666 0.122 18.064 1.00 85.19 84 GLY A O 1
ATOM 618 N N . LYS A 1 85 ? -21.274 0.684 19.516 1.00 79.88 85 LYS A N 1
ATOM 619 C CA . LYS A 1 85 ? -20.510 0.320 20.730 1.00 79.88 85 LYS A CA 1
ATOM 620 C C . LYS A 1 85 ? -20.123 -1.163 20.809 1.00 79.88 85 LYS A C 1
ATOM 622 O O . LYS A 1 85 ? -19.245 -1.507 21.593 1.00 79.88 85 LYS A O 1
ATOM 627 N N . ARG A 1 86 ? -20.795 -2.031 20.044 1.00 80.50 86 ARG A N 1
ATOM 628 C CA . ARG A 1 86 ? -20.486 -3.465 19.969 1.00 80.50 86 ARG A CA 1
ATOM 629 C C . ARG A 1 86 ? -19.427 -3.777 18.917 1.00 80.50 86 ARG A C 1
ATOM 631 O O . ARG A 1 86 ? -19.027 -4.934 18.827 1.00 80.50 86 ARG A O 1
ATOM 638 N N . TRP A 1 87 ? -19.010 -2.789 18.112 1.00 84.19 87 TRP A N 1
ATOM 639 C CA . TRP A 1 87 ? -17.964 -3.001 17.121 1.00 84.19 87 TRP A CA 1
ATOM 640 C C . TRP A 1 87 ? -16.750 -3.508 17.881 1.00 84.19 87 TRP A C 1
ATOM 642 O O . TRP A 1 87 ? -16.351 -2.843 18.848 1.00 84.19 87 TRP A O 1
ATOM 652 N N . PRO A 1 88 ? -16.231 -4.702 17.536 1.00 68.88 88 PRO A N 1
ATOM 653 C CA . PRO A 1 88 ? -15.161 -5.295 18.300 1.00 68.88 88 PRO A CA 1
ATOM 654 C C . PRO A 1 88 ? -14.070 -4.248 18.394 1.00 68.88 88 PRO A C 1
ATOM 656 O O . PRO A 1 88 ? -13.615 -3.696 17.388 1.00 68.88 88 PRO A O 1
ATOM 659 N N . ALA A 1 89 ? -13.687 -3.932 19.627 1.00 62.94 89 ALA A N 1
ATOM 660 C CA . ALA A 1 89 ? -12.484 -3.180 19.871 1.00 62.94 89 ALA A CA 1
ATOM 661 C C . ALA A 1 89 ? -11.324 -4.101 19.478 1.00 62.94 89 ALA A C 1
ATOM 663 O O . ALA A 1 89 ? -10.582 -4.561 20.336 1.00 62.94 89 ALA A O 1
ATOM 664 N N . LEU A 1 90 ? -11.132 -4.325 18.173 1.00 55.34 90 LEU A N 1
ATOM 665 C CA . LEU A 1 90 ? -9.952 -4.931 17.554 1.00 55.34 90 LEU A CA 1
ATOM 666 C C . LEU A 1 90 ? -8.667 -4.178 17.972 1.00 55.34 90 LEU A C 1
ATOM 668 O O . LEU A 1 90 ? -7.565 -4.554 17.596 1.00 55.34 90 LEU A O 1
ATOM 672 N N . CYS A 1 91 ? -8.809 -3.090 18.742 1.00 52.28 91 CYS A N 1
ATOM 673 C CA . CYS A 1 91 ? -7.780 -2.209 19.267 1.00 52.28 91 CYS A CA 1
ATOM 674 C C . CYS A 1 91 ? -7.890 -1.922 20.782 1.00 52.28 91 CYS A C 1
ATOM 676 O O . CYS A 1 91 ? -7.293 -0.942 21.234 1.00 52.28 91 CYS A O 1
ATOM 678 N N . ARG A 1 92 ? -8.633 -2.702 21.592 1.00 51.34 92 ARG A N 1
ATOM 679 C CA . ARG A 1 92 ? -8.418 -2.661 23.053 1.00 51.34 92 ARG A CA 1
ATOM 680 C C . ARG A 1 92 ? -7.120 -3.413 23.331 1.00 51.34 92 ARG A C 1
ATOM 682 O O . ARG A 1 92 ? -7.075 -4.634 23.259 1.00 51.34 92 ARG A O 1
ATOM 689 N N . GLN A 1 93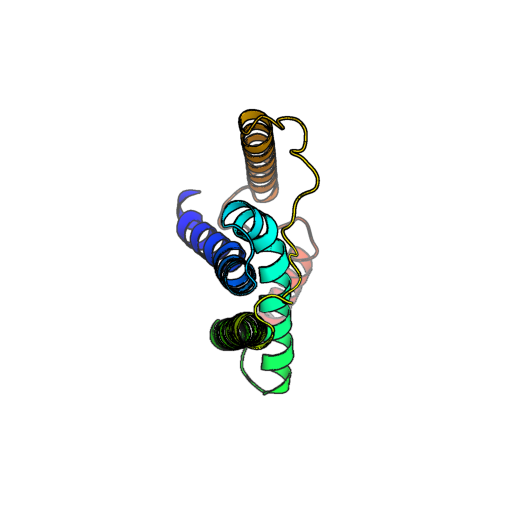 ? -6.055 -2.651 23.540 1.00 58.38 93 GLN A N 1
ATOM 690 C CA . GLN A 1 93 ? -4.757 -3.177 23.935 1.00 58.38 93 GLN A CA 1
ATOM 691 C C . GLN A 1 93 ? -4.874 -3.923 25.285 1.00 58.38 93 GLN A C 1
ATOM 693 O O . GLN A 1 93 ? -5.608 -3.448 26.156 1.00 58.38 93 GLN A O 1
ATOM 698 N N . PRO A 1 94 ? -4.153 -5.044 25.478 1.00 55.09 94 PRO A N 1
ATOM 699 C CA . PRO A 1 94 ? -3.599 -5.384 26.789 1.00 55.09 94 PRO A CA 1
ATOM 700 C C . PRO A 1 94 ? -2.703 -4.225 27.251 1.00 55.09 94 PRO A C 1
ATOM 702 O O . PRO A 1 94 ? -2.152 -3.535 26.391 1.00 55.09 94 PRO A O 1
ATOM 705 N N . ASP A 1 95 ? -2.571 -4.008 28.560 1.00 55.88 95 ASP A N 1
ATOM 706 C CA . ASP A 1 95 ? -1.701 -2.980 29.156 1.00 55.88 95 ASP A CA 1
ATOM 707 C C . ASP A 1 95 ? -0.368 -2.830 28.402 1.00 55.88 95 ASP A C 1
ATOM 709 O O . ASP A 1 95 ? 0.186 -3.821 27.922 1.00 55.88 95 ASP A O 1
ATOM 713 N N . GLU A 1 96 ? 0.083 -1.579 28.236 1.00 55.09 96 GLU A N 1
ATOM 714 C CA . GLU A 1 96 ? 1.176 -1.169 27.342 1.00 55.09 96 GLU A CA 1
ATOM 715 C C . GLU A 1 96 ? 2.271 -2.242 27.177 1.00 55.09 96 GLU A C 1
ATOM 717 O O . GLU A 1 96 ? 2.921 -2.611 28.159 1.00 55.09 96 GLU A O 1
ATOM 722 N N . PRO A 1 97 ? 2.531 -2.746 25.952 1.00 57.75 97 PRO A N 1
ATOM 723 C CA . PRO A 1 97 ? 3.688 -3.604 25.744 1.00 57.75 97 PRO A CA 1
ATOM 724 C C . PRO A 1 97 ? 4.954 -2.809 26.102 1.00 57.75 97 PRO A C 1
ATOM 726 O O . PRO A 1 97 ? 4.969 -1.587 25.904 1.00 57.75 97 PRO A O 1
ATOM 729 N N . PRO A 1 98 ? 6.016 -3.467 26.616 1.00 56.59 98 PRO A N 1
ATOM 730 C CA . PRO A 1 98 ? 7.232 -2.777 27.032 1.00 56.59 98 PRO A CA 1
ATOM 731 C C . PRO A 1 98 ? 7.705 -1.920 25.868 1.00 56.59 98 PRO A C 1
ATOM 733 O O . PRO A 1 98 ? 7.613 -2.373 24.727 1.00 56.59 98 PRO A O 1
ATOM 736 N N . LEU A 1 99 ? 8.151 -0.693 26.156 1.00 58.06 99 LEU A N 1
ATOM 737 C CA . LEU A 1 99 ? 8.684 0.270 25.193 1.00 58.06 99 LEU A CA 1
ATOM 738 C C . LEU A 1 99 ? 9.631 -0.424 24.200 1.00 58.06 99 LEU A C 1
ATOM 740 O O . LEU A 1 99 ? 10.848 -0.430 24.373 1.00 58.06 99 LEU A O 1
ATOM 744 N N . ILE A 1 100 ? 9.090 -0.967 23.110 1.00 59.34 100 ILE A N 1
ATOM 745 C CA . ILE A 1 100 ? 9.843 -1.152 21.889 1.00 59.34 100 ILE A CA 1
ATOM 746 C C . ILE A 1 100 ? 10.099 0.280 21.469 1.00 59.34 100 ILE A C 1
ATOM 748 O O . ILE A 1 100 ? 9.224 0.977 20.954 1.00 59.34 100 ILE A O 1
ATOM 752 N N . HIS A 1 101 ? 11.282 0.754 21.844 1.00 68.81 101 HIS A N 1
ATOM 753 C CA . HIS A 1 101 ? 11.721 2.101 21.568 1.00 68.81 101 HIS A CA 1
ATOM 754 C C . HIS A 1 101 ? 11.518 2.311 20.069 1.00 68.81 101 HIS A C 1
ATOM 756 O O . HIS A 1 101 ? 12.026 1.525 19.271 1.00 68.81 101 HIS A O 1
ATOM 762 N N . TRP A 1 102 ? 10.751 3.324 19.665 1.00 70.56 102 TRP A N 1
ATOM 763 C CA . TRP A 1 102 ? 10.491 3.595 18.246 1.00 70.56 102 TRP A CA 1
ATOM 764 C C . TRP A 1 102 ? 11.788 3.674 17.432 1.00 70.56 102 TRP A C 1
ATOM 766 O O . TRP A 1 102 ? 11.791 3.321 16.258 1.00 70.56 102 TRP A O 1
ATOM 776 N N . GLY A 1 103 ? 12.903 4.032 18.078 1.00 78.00 103 GLY A N 1
ATOM 777 C CA . GLY A 1 103 ? 14.245 3.944 17.509 1.00 78.00 103 GLY A CA 1
ATOM 778 C C . GLY A 1 103 ? 14.658 2.541 17.045 1.00 78.00 103 GLY A C 1
ATOM 779 O O . GLY A 1 103 ? 15.276 2.432 15.997 1.00 78.00 103 GLY A O 1
ATOM 780 N N . TRP A 1 104 ? 14.284 1.464 17.742 1.00 83.56 104 TRP A N 1
ATOM 781 C CA . TRP A 1 104 ? 14.559 0.085 17.316 1.00 83.56 104 TRP A CA 1
ATOM 782 C C . TRP A 1 104 ? 13.688 -0.351 16.138 1.00 83.56 104 TRP A C 1
ATOM 784 O O . TRP A 1 104 ? 14.194 -0.978 15.212 1.00 83.56 104 TRP A O 1
ATOM 794 N N . LEU A 1 105 ? 12.398 0.002 16.128 1.00 81.50 105 LEU A N 1
ATOM 795 C CA . LEU A 1 105 ? 11.512 -0.287 14.989 1.00 81.50 105 LEU A CA 1
ATOM 796 C C . LEU A 1 105 ? 11.944 0.477 13.738 1.00 81.50 105 LEU A C 1
ATOM 798 O O . LEU A 1 105 ? 12.093 -0.110 12.672 1.00 81.50 105 LEU A O 1
ATOM 802 N N . LEU A 1 106 ? 12.184 1.782 13.873 1.00 83.94 106 LEU A N 1
ATOM 803 C CA . LEU A 1 106 ? 12.658 2.614 12.772 1.00 83.94 106 LEU A CA 1
ATOM 804 C C . LEU A 1 106 ? 14.058 2.186 12.331 1.00 83.94 106 LEU A C 1
ATOM 806 O O . LEU A 1 106 ? 14.297 2.038 11.140 1.00 83.94 106 LEU A O 1
ATOM 810 N N . GLY A 1 107 ? 14.960 1.928 13.279 1.00 89.00 107 GLY A N 1
ATOM 811 C CA . GLY A 1 107 ? 16.319 1.475 13.002 1.00 89.00 107 GLY A CA 1
ATOM 812 C C . GLY A 1 107 ? 16.344 0.142 12.259 1.00 89.00 107 GLY A C 1
ATOM 813 O O . GLY A 1 107 ? 16.961 0.049 11.203 1.00 89.00 107 GLY A O 1
ATOM 814 N N . SER A 1 108 ? 15.622 -0.870 12.750 1.00 88.69 108 SER A N 1
ATOM 815 C CA . SER A 1 108 ? 15.519 -2.170 12.070 1.00 88.69 108 SER A CA 1
ATOM 816 C C . SER A 1 108 ? 14.847 -2.061 10.700 1.00 88.69 108 SER A C 1
ATOM 818 O O . SER A 1 108 ? 15.326 -2.674 9.751 1.00 88.69 108 SER A O 1
ATOM 820 N N . GLY A 1 109 ? 13.805 -1.234 10.559 1.00 87.75 109 GLY A N 1
ATOM 821 C CA . GLY A 1 109 ? 13.158 -0.968 9.274 1.00 87.75 109 GLY A CA 1
ATOM 822 C C . GLY A 1 109 ? 14.090 -0.304 8.258 1.00 87.75 109 GLY A C 1
ATOM 823 O O . GLY A 1 109 ? 14.145 -0.730 7.107 1.00 87.75 109 GLY A O 1
ATOM 824 N N . VAL A 1 110 ? 14.873 0.695 8.681 1.00 91.00 110 VAL A N 1
ATOM 825 C CA . VAL A 1 110 ? 15.876 1.358 7.832 1.00 91.00 110 VAL A CA 1
ATOM 826 C C . VAL A 1 110 ? 16.972 0.381 7.421 1.00 91.00 110 VAL A C 1
ATOM 828 O O . VAL A 1 110 ? 17.328 0.334 6.246 1.00 91.00 110 VAL A O 1
ATOM 831 N N . VAL A 1 111 ? 17.481 -0.428 8.354 1.00 95.44 111 VAL A N 1
ATOM 832 C CA . VAL A 1 111 ? 18.500 -1.444 8.055 1.00 95.44 111 VAL A CA 1
ATOM 833 C C . VAL A 1 111 ? 17.957 -2.480 7.071 1.00 95.44 111 VAL A C 1
ATOM 835 O O . VAL A 1 111 ? 18.611 -2.760 6.071 1.00 95.44 111 VAL A O 1
ATOM 838 N N . ALA A 1 112 ? 16.748 -3.001 7.293 1.00 92.38 112 ALA A N 1
ATOM 839 C CA . ALA A 1 112 ? 16.115 -3.954 6.385 1.00 92.38 112 ALA A CA 1
ATOM 840 C C . ALA A 1 112 ? 15.916 -3.361 4.981 1.00 92.38 112 ALA A C 1
ATOM 842 O O . ALA A 1 112 ? 16.271 -3.999 3.991 1.00 92.38 112 ALA A O 1
ATOM 843 N N . ALA A 1 113 ? 15.420 -2.122 4.888 1.00 89.94 113 ALA A N 1
ATOM 844 C CA . ALA A 1 113 ? 15.253 -1.428 3.615 1.00 89.94 113 ALA A CA 1
ATOM 845 C C . ALA A 1 113 ? 16.595 -1.208 2.901 1.00 89.94 113 ALA A C 1
ATOM 847 O O . ALA A 1 113 ? 16.697 -1.459 1.703 1.00 89.94 113 ALA A O 1
ATOM 848 N N . ALA A 1 114 ? 17.639 -0.792 3.624 1.00 93.62 114 ALA A N 1
ATOM 849 C CA . ALA A 1 114 ? 18.972 -0.595 3.059 1.00 93.62 114 ALA A CA 1
ATOM 850 C C . ALA A 1 114 ? 19.567 -1.906 2.527 1.00 93.62 114 ALA A C 1
ATOM 852 O O . ALA A 1 114 ? 20.089 -1.928 1.414 1.00 93.62 114 ALA A O 1
ATOM 853 N N . LEU A 1 115 ? 19.442 -3.000 3.287 1.00 95.50 115 LEU A N 1
ATOM 854 C CA . LEU A 1 115 ? 19.886 -4.329 2.861 1.00 95.50 115 LEU A CA 1
ATOM 855 C C . LEU A 1 115 ? 19.119 -4.807 1.623 1.00 95.50 115 LEU A C 1
ATOM 857 O O . LEU A 1 115 ? 19.745 -5.265 0.672 1.00 95.50 115 LEU A O 1
ATOM 861 N N . MET A 1 116 ? 17.793 -4.634 1.586 1.00 90.56 116 MET A N 1
ATOM 862 C CA . MET A 1 116 ? 16.978 -4.988 0.418 1.00 90.56 116 MET A CA 1
ATOM 863 C C . MET A 1 116 ? 17.329 -4.162 -0.820 1.00 90.56 116 MET A C 1
ATOM 865 O O . MET A 1 116 ? 17.424 -4.711 -1.916 1.00 90.56 116 MET A O 1
ATOM 869 N N . VAL A 1 117 ? 17.540 -2.852 -0.669 1.00 89.50 117 VAL A N 1
ATOM 870 C CA . VAL A 1 117 ? 17.958 -1.981 -1.778 1.00 89.50 117 VAL A CA 1
ATOM 871 C C . VAL A 1 117 ? 19.330 -2.399 -2.286 1.00 89.50 117 VAL A C 1
ATOM 873 O O . VAL A 1 117 ? 19.522 -2.524 -3.492 1.00 89.50 117 VAL A O 1
ATOM 876 N N . PHE A 1 118 ? 20.278 -2.643 -1.385 1.00 91.31 118 PHE A N 1
ATOM 877 C CA . PHE A 1 118 ? 21.623 -3.070 -1.744 1.00 91.31 118 PHE A CA 1
ATOM 878 C C . PHE A 1 118 ? 21.628 -4.399 -2.503 1.00 91.31 118 PHE A C 1
ATOM 880 O O . PHE A 1 118 ? 22.269 -4.502 -3.550 1.00 91.31 118 PHE A O 1
ATOM 887 N N . ASP A 1 119 ? 20.887 -5.387 -2.004 1.00 90.12 119 ASP A N 1
ATOM 888 C CA . ASP A 1 119 ? 20.735 -6.684 -2.658 1.00 90.12 119 ASP A CA 1
ATOM 889 C C . ASP A 1 119 ? 20.073 -6.538 -4.037 1.00 90.12 119 ASP A C 1
ATOM 891 O O . ASP A 1 119 ? 20.605 -7.014 -5.037 1.00 90.12 119 ASP A O 1
ATOM 895 N N . SER A 1 120 ? 19.000 -5.744 -4.132 1.00 86.12 120 SER A N 1
ATOM 896 C CA . SER A 1 120 ? 18.309 -5.464 -5.401 1.00 86.12 120 SER A CA 1
ATOM 897 C C . SER A 1 120 ? 19.219 -4.779 -6.425 1.00 86.12 120 SER A C 1
ATOM 899 O O . SER A 1 120 ? 19.211 -5.132 -7.603 1.00 86.12 120 SER A O 1
ATOM 901 N N . VAL A 1 121 ? 20.036 -3.813 -5.994 1.00 88.69 121 VAL A N 1
ATOM 902 C CA . VAL A 1 121 ? 21.001 -3.116 -6.860 1.00 88.69 121 VAL A CA 1
ATOM 903 C C . VAL A 1 121 ? 22.060 -4.083 -7.382 1.00 88.69 121 VAL A C 1
ATOM 905 O O . VAL A 1 121 ? 22.401 -4.027 -8.563 1.00 88.69 121 VAL A O 1
ATOM 908 N N . ARG A 1 122 ? 22.558 -4.985 -6.530 1.00 88.44 122 ARG A N 1
ATOM 909 C CA . ARG A 1 122 ? 23.534 -6.009 -6.925 1.00 88.44 122 ARG A CA 1
ATOM 910 C C . ARG A 1 122 ? 22.941 -7.052 -7.863 1.00 88.44 122 ARG A C 1
ATOM 912 O O . ARG A 1 122 ? 23.607 -7.424 -8.822 1.00 88.44 122 ARG A O 1
ATOM 919 N N . ALA A 1 123 ? 21.710 -7.486 -7.609 1.00 84.44 123 ALA A N 1
ATOM 920 C CA . ALA A 1 123 ? 21.017 -8.472 -8.429 1.00 84.44 123 ALA A CA 1
ATOM 921 C C . ALA A 1 123 ? 20.637 -7.920 -9.814 1.00 84.44 123 ALA A C 1
ATOM 923 O O . ALA A 1 123 ? 20.750 -8.626 -10.812 1.00 84.44 123 ALA A O 1
ATOM 924 N N . LEU A 1 124 ? 20.205 -6.656 -9.895 1.00 85.25 124 LEU A N 1
ATOM 925 C CA . LEU A 1 124 ? 19.777 -6.034 -11.153 1.00 85.25 124 LEU A CA 1
ATOM 926 C C . LEU A 1 124 ? 20.941 -5.429 -11.948 1.00 85.25 124 LEU A C 1
ATOM 928 O O . LEU A 1 124 ? 20.918 -5.441 -13.176 1.00 85.25 124 LEU A O 1
ATOM 932 N N . GLY A 1 125 ? 21.948 -4.853 -11.287 1.00 87.12 125 GLY A N 1
ATOM 933 C CA . GLY A 1 125 ? 23.093 -4.168 -11.906 1.00 87.12 125 GLY A CA 1
ATOM 934 C C . GLY A 1 125 ? 22.771 -2.798 -12.530 1.00 87.12 125 GLY A C 1
ATOM 935 O O . GLY A 1 125 ? 23.551 -1.857 -12.394 1.00 87.12 125 GLY A O 1
ATOM 936 N N . SER A 1 126 ? 21.608 -2.645 -13.168 1.00 86.62 126 SER A N 1
ATOM 937 C CA . SER A 1 126 ? 21.091 -1.385 -13.718 1.00 86.62 126 SER A CA 1
ATOM 938 C C . SER A 1 126 ? 19.569 -1.310 -13.541 1.00 86.62 126 SER A C 1
ATOM 940 O O . SER A 1 126 ? 18.901 -2.336 -13.662 1.00 86.62 126 SER A O 1
ATOM 942 N N . PRO A 1 127 ? 18.981 -0.115 -13.330 1.00 84.31 127 PRO A N 1
ATOM 943 C CA . PRO A 1 127 ? 17.528 0.061 -13.225 1.00 84.31 127 PRO A CA 1
ATOM 944 C C . PRO A 1 127 ? 16.749 -0.316 -14.495 1.00 84.31 127 PRO A C 1
ATOM 946 O O . PRO A 1 127 ? 15.535 -0.470 -14.431 1.00 84.31 127 PRO A O 1
ATOM 949 N N . SER A 1 128 ? 17.419 -0.423 -15.646 1.00 83.88 128 SER A N 1
ATOM 950 C CA . SER A 1 128 ? 16.814 -0.845 -16.917 1.00 83.88 128 SER A CA 1
ATOM 951 C C . SER A 1 128 ? 16.952 -2.343 -17.192 1.00 83.88 128 SER A C 1
ATOM 953 O O . SER A 1 128 ? 16.469 -2.811 -18.219 1.00 83.88 128 SER A O 1
ATOM 955 N N . ASN A 1 129 ? 17.660 -3.084 -16.338 1.00 85.62 129 ASN A N 1
ATOM 956 C CA . ASN A 1 129 ? 17.869 -4.509 -16.547 1.00 85.62 129 ASN A CA 1
ATOM 957 C C . ASN A 1 129 ? 16.634 -5.296 -16.112 1.00 85.62 129 ASN A C 1
ATOM 959 O O . ASN A 1 129 ? 15.994 -4.987 -15.106 1.00 85.62 129 ASN A O 1
ATOM 963 N N . PHE A 1 130 ? 16.336 -6.359 -16.853 1.00 77.00 130 PHE A N 1
ATOM 964 C CA . PHE A 1 130 ? 15.352 -7.345 -16.432 1.00 77.00 130 PHE A CA 1
ATOM 965 C C . PHE A 1 130 ? 15.877 -8.131 -15.227 1.00 77.00 130 PHE A C 1
ATOM 967 O O . PHE A 1 130 ? 17.071 -8.424 -15.137 1.00 77.00 130 PHE A O 1
ATOM 974 N N . SER A 1 131 ? 14.980 -8.477 -14.301 1.00 75.94 131 SER A N 1
ATOM 975 C CA . SER A 1 131 ? 15.326 -9.294 -13.136 1.00 75.94 131 SER A CA 1
ATOM 976 C C . SER A 1 131 ? 15.810 -10.674 -13.583 1.00 75.94 131 SER A C 1
ATOM 978 O O . SER A 1 131 ? 15.045 -11.419 -14.196 1.00 75.94 131 SER A O 1
ATOM 980 N N . GLN A 1 132 ? 17.069 -10.999 -13.275 1.00 74.50 132 GLN A N 1
ATOM 981 C CA . GLN A 1 132 ? 17.723 -12.265 -13.638 1.00 74.50 132 GLN A CA 1
ATOM 982 C C . GLN A 1 132 ? 17.531 -13.369 -12.589 1.00 74.50 132 GLN A C 1
ATOM 984 O O . GLN A 1 132 ? 18.001 -14.486 -12.773 1.00 74.50 132 GLN A O 1
ATOM 989 N N . THR A 1 133 ? 16.854 -13.066 -11.482 1.00 67.25 133 THR A N 1
ATOM 990 C CA . THR A 1 133 ? 16.715 -13.975 -10.335 1.00 67.25 133 THR A CA 1
ATOM 991 C C . THR A 1 133 ? 15.814 -15.184 -10.626 1.00 67.25 133 THR A C 1
ATOM 993 O O . THR A 1 133 ? 15.879 -16.178 -9.909 1.00 67.25 133 THR A O 1
ATOM 996 N N . TYR A 1 134 ? 14.991 -15.120 -11.677 1.00 67.88 134 TYR A N 1
ATOM 997 C CA . TYR A 1 134 ? 14.030 -16.163 -12.050 1.00 67.88 134 TYR A CA 1
ATOM 998 C C . TYR A 1 134 ? 14.149 -16.548 -13.534 1.00 67.88 134 TYR A C 1
ATOM 1000 O O . TYR A 1 134 ? 15.059 -16.132 -14.248 1.00 67.88 134 TYR A O 1
ATOM 1008 N N . ASP A 1 135 ? 13.185 -17.319 -14.018 1.00 80.81 135 ASP A N 1
ATOM 1009 C CA . ASP A 1 135 ? 13.022 -17.778 -15.398 1.00 80.81 135 ASP A CA 1
ATOM 1010 C C . ASP A 1 135 ? 12.700 -16.662 -16.414 1.00 80.81 135 ASP A C 1
ATOM 1012 O O . ASP A 1 135 ? 12.479 -16.939 -17.590 1.00 80.81 135 ASP A O 1
ATOM 1016 N N . ASN A 1 136 ? 12.749 -15.388 -16.013 1.00 82.19 136 ASN A N 1
ATOM 1017 C CA . ASN A 1 136 ? 12.542 -14.237 -16.896 1.00 82.19 136 ASN A CA 1
ATOM 1018 C C . ASN A 1 136 ? 13.440 -14.265 -18.139 1.00 82.19 136 ASN A C 1
ATOM 1020 O O . ASN A 1 136 ? 12.974 -13.950 -19.228 1.00 82.19 136 ASN A O 1
ATOM 1024 N N . VAL A 1 137 ? 14.714 -14.654 -18.005 1.00 84.25 137 VAL A N 1
ATOM 1025 C CA . VAL A 1 137 ? 15.627 -14.751 -19.160 1.00 84.25 137 VAL A CA 1
ATOM 1026 C C . VAL A 1 137 ? 15.149 -15.828 -20.137 1.00 84.25 137 VAL A C 1
ATOM 1028 O O . VAL A 1 137 ? 15.186 -15.620 -21.347 1.00 84.25 137 VAL A O 1
ATOM 1031 N N . PHE A 1 138 ? 14.646 -16.954 -19.626 1.00 86.31 138 PHE A N 1
ATOM 1032 C CA . PHE A 1 138 ? 14.087 -18.021 -20.451 1.00 86.31 138 PHE A CA 1
ATOM 1033 C C . PHE A 1 138 ? 12.816 -17.561 -21.181 1.00 86.31 138 PHE A C 1
ATOM 1035 O O . PHE A 1 138 ? 12.723 -17.729 -22.396 1.00 86.31 138 PHE A O 1
ATOM 1042 N N . HIS A 1 13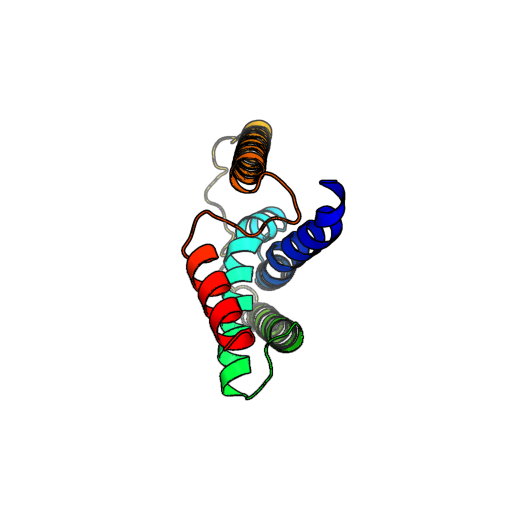9 ? 11.880 -16.911 -20.478 1.00 87.31 139 HIS A N 1
ATOM 1043 C CA . HIS A 1 139 ? 10.645 -16.386 -21.080 1.00 87.31 139 HIS A CA 1
ATOM 1044 C C . HIS A 1 139 ? 10.911 -15.296 -22.118 1.00 87.31 139 HIS A C 1
ATOM 1046 O O . HIS A 1 139 ? 10.301 -15.298 -23.183 1.00 87.31 139 HIS A O 1
ATOM 1052 N N . LEU A 1 140 ? 11.848 -14.385 -21.849 1.00 88.69 140 LEU A N 1
ATOM 1053 C CA . LEU A 1 140 ? 12.216 -13.337 -22.802 1.00 88.69 140 LEU A CA 1
ATOM 1054 C C . LEU A 1 140 ? 12.887 -13.918 -24.051 1.00 88.69 140 LEU A C 1
ATOM 1056 O O . LEU A 1 140 ? 12.543 -13.508 -25.158 1.00 88.69 140 LEU A O 1
ATOM 1060 N N . ASN A 1 141 ? 13.773 -14.907 -23.895 1.00 89.69 141 ASN A N 1
ATOM 1061 C CA . ASN A 1 141 ? 14.359 -15.623 -25.030 1.00 89.69 141 ASN A CA 1
ATOM 1062 C C . ASN A 1 141 ? 13.285 -16.344 -25.858 1.00 89.69 141 ASN A C 1
ATOM 1064 O O . ASN A 1 141 ? 13.353 -16.332 -27.085 1.00 89.69 141 ASN A O 1
ATOM 1068 N N . LEU A 1 142 ? 12.279 -16.937 -25.207 1.00 92.06 142 LEU A N 1
ATOM 1069 C CA . LEU A 1 142 ? 11.160 -17.590 -25.887 1.00 92.06 142 LEU A CA 1
ATOM 1070 C C . LEU A 1 142 ? 10.326 -16.592 -26.706 1.00 92.06 142 LEU A C 1
ATOM 1072 O O . LEU A 1 142 ? 10.056 -16.844 -27.878 1.00 92.06 142 LEU A O 1
ATOM 1076 N N . VAL A 1 143 ? 9.959 -15.446 -26.123 1.00 90.88 143 VAL A N 1
ATOM 1077 C CA . VAL A 1 143 ? 9.238 -14.377 -26.839 1.00 90.88 143 VAL A CA 1
ATOM 1078 C C . VAL A 1 143 ? 10.071 -13.861 -28.010 1.00 90.88 143 VAL A C 1
ATOM 1080 O O . VAL A 1 143 ? 9.551 -13.698 -29.110 1.00 90.88 143 VAL A O 1
ATOM 1083 N N . GLN A 1 144 ? 11.371 -13.643 -27.804 1.00 91.62 144 GLN A N 1
ATOM 1084 C CA . GLN A 1 144 ? 12.266 -13.213 -28.872 1.00 91.62 144 GLN A CA 1
ATOM 1085 C C . GLN A 1 144 ? 12.327 -14.239 -30.009 1.00 91.62 144 GLN A C 1
ATOM 1087 O O . GLN A 1 144 ? 12.274 -13.847 -31.173 1.00 91.62 144 GLN A O 1
ATOM 1092 N N . TRP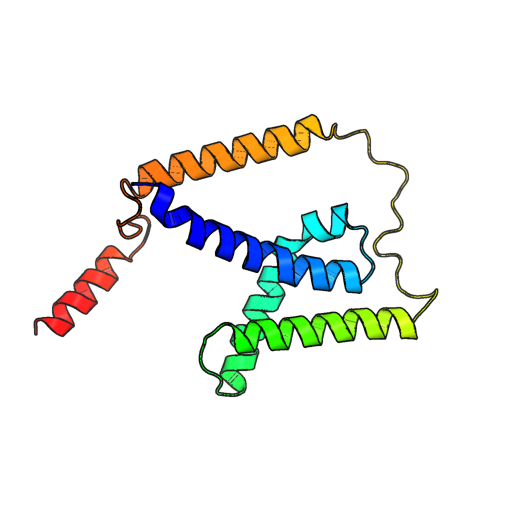 A 1 145 ? 12.387 -15.534 -29.692 1.00 94.31 145 TRP A N 1
ATOM 1093 C CA . TRP A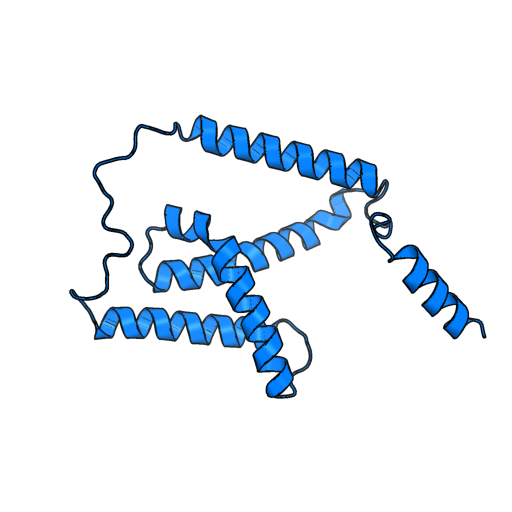 1 145 ? 12.370 -16.600 -30.691 1.00 94.31 145 TRP A CA 1
ATOM 1094 C C . TRP A 1 145 ? 11.080 -16.585 -31.524 1.00 94.31 145 TRP A C 1
ATOM 1096 O O . TRP A 1 145 ? 11.182 -16.614 -32.746 1.00 94.31 145 TRP A O 1
ATOM 1106 N N . MET A 1 146 ? 9.909 -16.440 -30.885 1.00 94.50 146 MET A N 1
ATOM 1107 C CA . MET A 1 146 ? 8.595 -16.345 -31.555 1.00 94.50 146 MET A CA 1
ATOM 1108 C C . MET A 1 146 ? 8.409 -15.076 -32.398 1.00 94.50 146 MET A C 1
ATOM 1110 O O . MET A 1 146 ? 7.573 -15.042 -33.289 1.00 94.50 146 MET A O 1
ATOM 1114 N N . VAL A 1 147 ? 9.113 -13.987 -32.078 1.00 95.38 147 VAL A N 1
ATOM 1115 C CA . VAL A 1 147 ? 9.082 -12.758 -32.893 1.00 95.38 147 VAL A CA 1
ATOM 1116 C C . VAL A 1 147 ? 10.011 -12.883 -34.103 1.00 95.38 147 VAL A C 1
ATOM 1118 O O . VAL A 1 147 ? 9.782 -12.247 -35.129 1.00 95.38 147 VAL A O 1
ATOM 1121 N N . GLN A 1 148 ? 11.083 -13.667 -33.976 1.00 93.56 148 GLN A N 1
ATOM 1122 C CA . GLN A 1 148 ? 12.095 -13.839 -35.017 1.00 93.56 148 GLN A CA 1
ATOM 1123 C C . GLN A 1 148 ? 11.792 -14.976 -36.004 1.00 93.56 148 GLN A C 1
ATOM 1125 O O . GLN A 1 148 ? 12.390 -14.983 -37.080 1.00 93.56 148 GLN A O 1
ATOM 1130 N N . HIS A 1 149 ? 10.910 -15.915 -35.653 1.00 87.12 149 HIS A N 1
ATOM 1131 C CA . HIS A 1 149 ? 10.538 -17.092 -36.448 1.00 87.12 149 HIS A CA 1
ATOM 1132 C C . HIS A 1 149 ? 9.021 -17.258 -36.474 1.00 87.12 149 HIS A C 1
ATOM 1134 O O . HIS A 1 149 ? 8.512 -17.708 -37.525 1.00 87.12 149 HIS A O 1
#

Radius of gyration: 20.4 Å; chains: 1; bounding box: 48×26×66 Å

pLDDT: mean 88.11, std 11.49, range [51.34, 98.12]

Foldseek 3Di:
DVVVCVVVVVVVCCLQFVLQLLQQVLLPDDSVVSRVCSNVSSVVLLVVLVVVCVVVVHDDDVVSSVVSSVVSSVVSNVCCVVCPPVSPCPPPDDPDDPCPPVCVVVVVVVVVVVVVVVVVCVQQVDPPRDRPPDCPVVVVVVVVVVVVD

Secondary structure (DSSP, 8-state):
-GGGGHHHHHHHHHHHHHHHHHHHHHTT--HHHHHHTHHHHHHHHHHHHHHHHHHTTPPSSHHHHHHHHHHHHHHHHHHHHHHGGGS--TT--SS------HHHHHHHHHHHHHHHHHHHHHHHSSTTSPP-SSTHHHHHHHHHHHHH-